Protein AF-A0A9W8N8K4-F1 (afdb_monomer)

Mean predicted aligned error: 11.9 Å

Secondary structure (DSSP, 8-state):
-GGG-S---TTTTHHHHHHHHHHHHHHHHTTGGGGTS--HHHHHHHHTHHHHHHHHHHHHHHHH---SS--GGG---STTHHHHHHHHHHS------SHHHHHHHHH-

Sequence (108 aa):
MIEALPFKTPLQPYATWVMLILISILTLTNGFQVFVDFTASSFLAAYITIPIFLVLYLVHKAWFRTPWAIKIEDIDVITGKKEMDELAESEEEPVPKNWAQKAWFWLA

Organism: NCBI:txid114810

InterPro domains:
  IPR004841 Amino acid permease/SLC12A domain [PF00324] 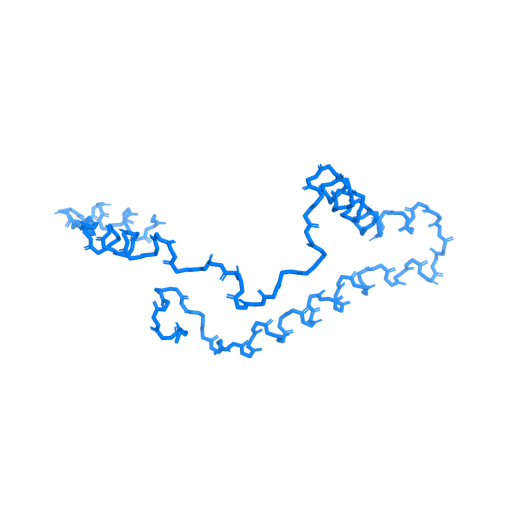(2-68)
  IPR050524 Amino-acid permease-like [PTHR43341] (3-107)

Foldseek 3Di:
DQVPDPDDDPPPPVVVVVVVVVVVVCLVCVLVVCVVPPDPVSVCVSCVVVVVVVVVVVVCCVVVVDDPDDPPVRDDPDVPPVVVVVVVVPDDDPDDPDPVVVVVVVVD

Radius of gyration: 22.66 Å; Cα contacts (8 Å, |Δi|>4): 16; chains: 1; bounding box: 45×30×59 Å

pLDDT: mean 78.89, std 7.6, range [52.47, 93.12]

Solvent-accessible surface area (backbone atoms only — not comparable to full-atom values): 6828 Å² total; per-residue (Å²): 113,78,85,76,44,94,81,74,66,86,61,70,69,59,51,55,55,54,50,53,52,50,51,53,50,48,66,68,52,70,39,53,67,34,79,76,61,81,41,74,68,52,47,44,72,59,48,49,64,59,60,52,52,50,49,55,50,50,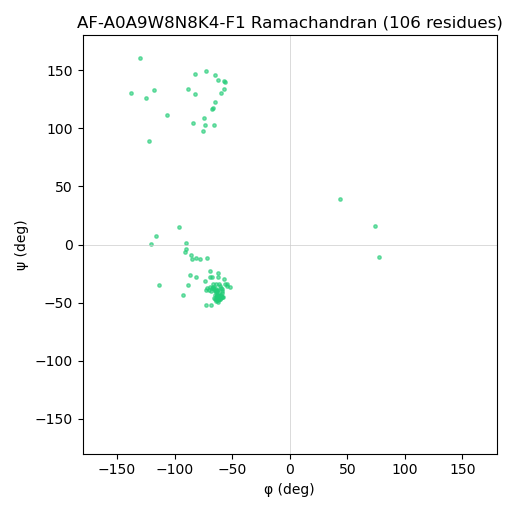51,51,43,67,73,67,64,60,73,94,71,76,56,76,88,76,58,83,80,57,83,67,44,66,62,52,53,53,51,58,72,65,56,74,75,84,76,63,88,47,73,70,47,47,54,48,66,71,76,105

Structure (mmCIF, N/CA/C/O backbone):
data_AF-A0A9W8N8K4-F1
#
_entry.id   AF-A0A9W8N8K4-F1
#
loop_
_atom_site.group_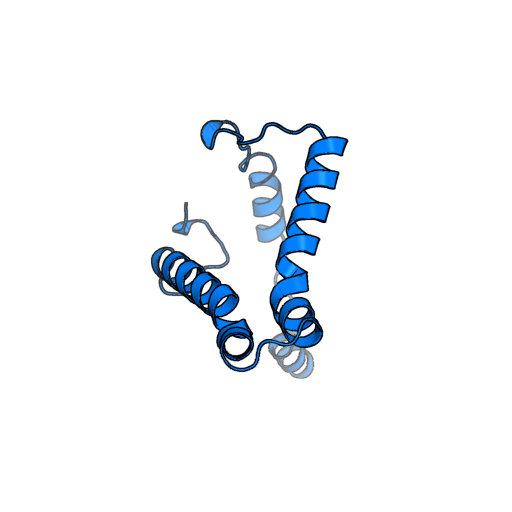PDB
_atom_site.id
_atom_site.type_symbol
_atom_site.label_atom_id
_atom_site.label_alt_id
_atom_site.label_comp_id
_atom_site.label_asym_id
_atom_site.label_entity_id
_atom_site.label_seq_id
_atom_site.pdbx_PDB_ins_code
_atom_site.Cartn_x
_atom_site.Cartn_y
_atom_site.Cartn_z
_atom_site.occupancy
_atom_site.B_iso_or_equiv
_atom_site.auth_seq_id
_atom_site.auth_comp_id
_atom_site.auth_asym_id
_atom_site.auth_atom_id
_atom_site.pdbx_PDB_model_num
ATOM 1 N N . MET A 1 1 ? -11.585 6.754 15.424 1.00 59.19 1 MET A N 1
ATOM 2 C CA . MET A 1 1 ? -11.262 5.423 14.856 1.00 59.19 1 MET A CA 1
ATOM 3 C C . MET A 1 1 ? -9.880 4.939 15.285 1.00 59.19 1 MET A C 1
ATOM 5 O O . MET A 1 1 ? -9.807 3.862 15.851 1.00 59.19 1 MET A O 1
ATOM 9 N N . ILE A 1 2 ? -8.815 5.737 15.106 1.00 61.72 2 ILE A N 1
ATOM 10 C CA . ILE A 1 2 ? -7.448 5.349 15.515 1.00 61.72 2 ILE A CA 1
ATOM 11 C C . ILE A 1 2 ? -7.346 5.102 17.027 1.00 61.72 2 ILE A C 1
ATOM 13 O O . ILE A 1 2 ? -6.641 4.202 17.458 1.00 61.72 2 ILE A O 1
ATOM 17 N N . GLU A 1 3 ? -8.100 5.845 17.842 1.00 64.12 3 GLU A N 1
ATOM 18 C CA . GLU A 1 3 ? -8.088 5.671 19.299 1.00 64.12 3 GLU A CA 1
ATOM 19 C C . GLU A 1 3 ? -8.714 4.361 19.796 1.00 64.12 3 GLU A C 1
ATOM 21 O O . GLU A 1 3 ? -8.345 3.900 20.871 1.00 64.12 3 GLU A O 1
ATOM 26 N N . ALA A 1 4 ? -9.588 3.740 19.006 1.00 68.94 4 ALA A N 1
ATOM 27 C CA . ALA A 1 4 ? -10.256 2.487 19.353 1.00 68.94 4 ALA A CA 1
ATOM 28 C C . ALA A 1 4 ? -9.475 1.242 18.894 1.00 68.94 4 ALA A C 1
ATOM 30 O O . ALA A 1 4 ? -9.968 0.131 19.039 1.00 68.94 4 ALA A O 1
ATOM 31 N N . LEU A 1 5 ? -8.298 1.413 18.278 1.00 70.62 5 LEU A N 1
ATOM 32 C CA . LEU A 1 5 ? -7.462 0.294 17.848 1.00 70.62 5 LEU A CA 1
ATOM 33 C C . LEU A 1 5 ? -6.627 -0.221 19.033 1.00 70.62 5 LEU A C 1
ATOM 35 O O . LEU A 1 5 ? -5.941 0.592 19.657 1.00 70.62 5 LEU A O 1
ATOM 39 N N . PRO A 1 6 ? -6.619 -1.534 19.318 1.00 70.06 6 PRO A N 1
ATOM 40 C CA . PRO A 1 6 ? -5.803 -2.104 20.392 1.00 70.06 6 PRO A CA 1
ATOM 41 C C . PRO A 1 6 ? -4.298 -1.984 20.100 1.00 70.06 6 PRO A C 1
ATOM 43 O O . PRO A 1 6 ? -3.506 -1.719 21.000 1.00 70.06 6 PRO A O 1
ATOM 46 N N . PHE A 1 7 ? -3.899 -2.077 18.826 1.00 70.25 7 PHE A N 1
ATOM 47 C CA . PHE A 1 7 ? -2.508 -1.944 18.389 1.00 70.25 7 PHE A CA 1
ATOM 48 C C . PHE A 1 7 ? -2.275 -0.606 17.688 1.00 70.25 7 PHE A C 1
ATOM 50 O O . PHE A 1 7 ? -2.750 -0.380 16.574 1.00 70.25 7 PHE A O 1
ATOM 57 N N . LYS A 1 8 ? -1.508 0.281 18.327 1.00 66.94 8 LYS A N 1
ATOM 58 C CA . LYS A 1 8 ? -1.122 1.583 17.767 1.00 66.94 8 LYS A CA 1
ATOM 59 C C . LYS A 1 8 ? 0.389 1.714 17.780 1.00 66.94 8 LYS A C 1
ATOM 61 O O . LYS A 1 8 ? 1.017 1.598 18.828 1.00 66.94 8 LYS A O 1
ATOM 66 N N . THR A 1 9 ? 0.976 2.008 16.626 1.00 75.62 9 THR A N 1
ATOM 67 C CA . THR A 1 9 ? 2.380 2.424 16.574 1.00 75.62 9 THR A CA 1
ATOM 68 C C . THR A 1 9 ? 2.477 3.920 16.883 1.00 75.62 9 THR A C 1
ATOM 70 O O . THR A 1 9 ? 1.572 4.679 16.512 1.00 75.62 9 THR A O 1
ATOM 73 N N . PRO A 1 10 ? 3.560 4.389 17.530 1.00 74.38 10 PRO A N 1
ATOM 74 C CA . PRO A 1 10 ? 3.768 5.822 17.700 1.00 74.38 10 PRO A CA 1
ATOM 75 C C . PRO A 1 10 ? 3.788 6.502 16.320 1.00 74.38 10 PRO A C 1
ATOM 77 O O . PRO A 1 10 ? 4.329 5.945 15.366 1.00 74.38 10 PRO A O 1
ATOM 80 N N . LEU A 1 11 ? 3.189 7.695 16.217 1.00 78.19 11 LEU A N 1
ATOM 81 C CA . LEU A 1 11 ? 3.145 8.541 15.007 1.00 78.19 11 LEU A CA 1
ATOM 82 C C . LEU A 1 11 ? 2.206 8.082 13.866 1.00 78.19 11 LEU A C 1
ATOM 84 O O . LEU A 1 11 ? 2.304 8.602 12.748 1.00 78.19 11 LEU A O 1
ATOM 88 N N . GLN A 1 12 ? 1.255 7.171 14.107 1.00 79.75 12 GLN A N 1
ATOM 89 C CA . GLN A 1 12 ? 0.156 6.974 13.147 1.00 79.75 12 GLN A CA 1
ATOM 90 C C . GLN A 1 12 ? -0.724 8.232 13.038 1.00 79.75 12 GLN A C 1
ATOM 92 O O . GLN A 1 12 ? -0.935 8.913 14.042 1.00 79.75 12 GLN A O 1
ATOM 97 N N . PRO A 1 13 ? -1.282 8.544 11.853 1.00 78.94 13 PRO A N 1
ATOM 98 C CA . PRO A 1 13 ? -1.159 7.831 10.572 1.00 78.94 13 PRO A CA 1
ATOM 99 C C . PRO A 1 13 ? 0.007 8.316 9.689 1.00 78.94 13 PRO A C 1
ATOM 101 O O . PRO A 1 13 ? 0.274 7.732 8.640 1.00 78.94 13 PRO A O 1
ATOM 104 N N . TYR A 1 14 ? 0.704 9.387 10.078 1.00 83.62 14 TYR A N 1
ATOM 105 C CA . TYR A 1 14 ? 1.722 10.029 9.240 1.00 83.62 14 TYR A CA 1
ATOM 106 C C . TYR A 1 14 ? 2.936 9.133 8.981 1.00 83.62 14 TYR A C 1
ATOM 108 O O . TYR A 1 14 ? 3.431 9.089 7.856 1.00 83.62 14 TYR A O 1
ATOM 116 N N . ALA A 1 15 ? 3.370 8.364 9.985 1.00 85.50 15 ALA A N 1
ATOM 117 C CA . ALA A 1 15 ? 4.452 7.397 9.822 1.00 85.50 15 ALA A CA 1
ATOM 118 C C . ALA A 1 15 ? 4.135 6.355 8.737 1.00 85.50 15 ALA A C 1
ATOM 120 O O . ALA A 1 15 ? 5.004 6.017 7.939 1.00 85.50 15 ALA A O 1
ATOM 121 N N . THR A 1 16 ? 2.882 5.900 8.645 1.00 86.12 16 THR A N 1
ATOM 122 C CA . THR A 1 16 ? 2.448 4.934 7.627 1.00 86.12 16 THR A CA 1
ATOM 123 C C . THR A 1 16 ? 2.578 5.505 6.217 1.00 86.12 16 THR A C 1
ATOM 125 O O . THR A 1 16 ? 3.105 4.831 5.336 1.00 86.12 16 THR A O 1
ATOM 128 N N . TRP A 1 17 ? 2.167 6.758 6.003 1.00 88.06 17 TRP A N 1
ATOM 129 C CA . TRP A 1 17 ? 2.307 7.425 4.704 1.00 88.06 17 TRP A CA 1
ATOM 130 C C . TRP A 1 17 ? 3.770 7.633 4.308 1.00 88.06 17 TRP A C 1
ATOM 132 O O . TRP A 1 17 ? 4.142 7.356 3.169 1.00 88.06 17 TRP A O 1
ATOM 142 N N . VAL A 1 18 ? 4.615 8.061 5.250 1.00 90.81 18 VAL A N 1
ATOM 143 C CA . VAL A 1 18 ? 6.055 8.236 5.008 1.00 90.81 18 VAL A CA 1
ATOM 144 C C . VAL A 1 18 ? 6.716 6.901 4.660 1.00 90.81 18 VAL A C 1
ATOM 146 O O . VAL A 1 18 ? 7.452 6.823 3.677 1.00 90.81 18 VAL A O 1
ATOM 149 N N . MET A 1 19 ? 6.418 5.839 5.412 1.00 89.31 19 MET A N 1
ATOM 150 C CA . MET A 1 19 ? 6.956 4.502 5.148 1.00 89.31 19 MET A CA 1
ATOM 151 C C . MET A 1 19 ? 6.483 3.947 3.805 1.00 89.31 19 MET A C 1
ATOM 153 O O . MET A 1 19 ? 7.285 3.369 3.078 1.00 89.31 19 MET A O 1
ATOM 157 N N . LEU A 1 20 ? 5.217 4.158 3.438 1.00 90.62 20 LEU A N 1
ATOM 158 C CA . LEU A 1 20 ? 4.683 3.731 2.145 1.00 90.62 20 LEU A CA 1
ATOM 159 C C . LEU A 1 20 ? 5.416 4.409 0.980 1.00 90.62 20 LEU A C 1
ATOM 161 O O . LEU A 1 20 ? 5.801 3.736 0.022 1.00 90.62 20 LEU A O 1
ATOM 165 N N . ILE A 1 21 ? 5.661 5.719 1.076 1.00 92.94 21 ILE A N 1
ATOM 166 C CA . ILE A 1 21 ? 6.424 6.466 0.066 1.00 92.94 21 ILE A CA 1
ATOM 167 C C 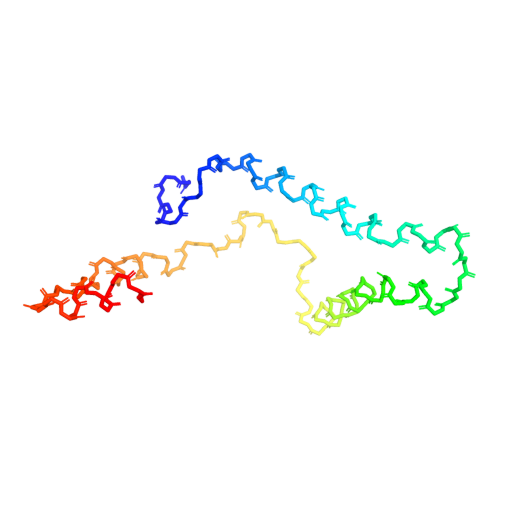. ILE A 1 21 ? 7.870 5.961 0.005 1.00 92.94 21 ILE A C 1
ATOM 169 O O . ILE A 1 21 ? 8.383 5.689 -1.079 1.00 92.94 21 ILE A O 1
ATOM 173 N N . LEU A 1 22 ? 8.518 5.791 1.158 1.00 93.12 22 LEU A N 1
ATOM 174 C CA . LEU A 1 22 ? 9.910 5.355 1.241 1.00 93.12 22 LEU A CA 1
ATOM 175 C C . LEU A 1 22 ? 10.112 3.944 0.677 1.00 93.12 22 LEU A C 1
ATOM 177 O O . LEU A 1 22 ? 11.030 3.732 -0.112 1.00 93.12 22 LEU A O 1
ATOM 181 N N . ILE A 1 23 ? 9.236 2.998 1.026 1.00 90.56 23 ILE A N 1
ATOM 182 C CA . ILE A 1 23 ? 9.270 1.633 0.487 1.00 90.56 23 ILE A CA 1
ATOM 183 C C . ILE A 1 23 ? 9.035 1.661 -1.022 1.00 90.56 23 ILE A C 1
ATOM 185 O O . ILE A 1 23 ? 9.781 1.017 -1.750 1.00 90.56 23 ILE A O 1
ATOM 189 N N . SER A 1 24 ? 8.071 2.451 -1.508 1.00 89.50 24 SER A N 1
ATOM 190 C CA . SER A 1 24 ? 7.804 2.570 -2.948 1.00 89.50 24 SER A CA 1
ATOM 191 C C . SER A 1 24 ? 9.032 3.067 -3.715 1.00 89.50 24 SER A C 1
ATOM 193 O O . SER A 1 24 ? 9.398 2.489 -4.736 1.00 89.50 24 SER A O 1
ATOM 195 N N . ILE A 1 25 ? 9.712 4.100 -3.205 1.00 89.81 25 ILE A N 1
ATOM 196 C CA . ILE A 1 25 ? 10.955 4.605 -3.801 1.00 89.81 25 ILE A CA 1
ATOM 197 C C . ILE A 1 25 ? 12.038 3.526 -3.762 1.00 89.81 25 ILE A C 1
ATOM 199 O O . ILE A 1 25 ? 12.672 3.279 -4.782 1.00 89.81 25 ILE A O 1
ATOM 203 N N . LEU A 1 26 ? 12.225 2.857 -2.622 1.00 87.88 26 LEU A N 1
ATOM 204 C CA . LEU A 1 26 ? 13.245 1.823 -2.452 1.00 87.88 26 LEU A CA 1
ATOM 205 C C . LEU A 1 26 ? 13.015 0.629 -3.382 1.00 87.88 26 LEU A C 1
ATOM 207 O O . LEU A 1 26 ? 13.969 0.113 -3.952 1.00 87.88 26 LEU A O 1
ATOM 211 N N . THR A 1 27 ? 11.765 0.212 -3.585 1.00 85.56 27 THR A N 1
ATOM 212 C CA . THR A 1 27 ? 11.411 -0.839 -4.546 1.00 85.56 27 THR A CA 1
ATOM 213 C C . THR A 1 27 ? 11.754 -0.430 -5.979 1.00 85.56 27 THR A C 1
ATOM 215 O O . THR A 1 27 ? 12.266 -1.251 -6.735 1.00 85.56 27 THR A O 1
ATOM 218 N N . LEU A 1 28 ? 11.527 0.831 -6.359 1.00 81.88 28 LEU A N 1
ATOM 219 C CA . LEU A 1 28 ? 11.857 1.324 -7.701 1.00 81.88 28 LEU A CA 1
ATOM 220 C C . LEU A 1 28 ? 13.372 1.484 -7.912 1.00 81.88 28 LEU A C 1
ATOM 222 O O . LEU A 1 28 ? 13.883 1.161 -8.987 1.00 81.88 28 LEU A O 1
ATOM 226 N N . THR A 1 29 ? 14.098 1.952 -6.893 1.00 81.50 29 THR A N 1
ATOM 227 C CA . THR A 1 29 ? 15.546 2.206 -6.962 1.00 81.50 29 THR A CA 1
ATOM 228 C C . THR A 1 29 ? 16.407 0.974 -6.687 1.00 81.50 29 THR A C 1
ATOM 230 O O . THR A 1 29 ? 17.595 1.004 -7.002 1.00 81.50 29 THR A O 1
ATOM 233 N N . ASN A 1 30 ? 15.832 -0.124 -6.175 1.00 76.69 30 ASN A N 1
ATOM 234 C CA . ASN A 1 30 ? 16.547 -1.371 -5.864 1.00 76.69 30 ASN A CA 1
ATOM 235 C C . ASN A 1 30 ? 17.377 -1.901 -7.051 1.00 76.69 30 ASN A C 1
ATOM 237 O O . ASN A 1 30 ? 18.487 -2.390 -6.869 1.00 76.69 30 ASN A O 1
ATOM 241 N N . GLY A 1 31 ? 16.867 -1.743 -8.275 1.00 75.19 31 GLY A N 1
ATOM 242 C CA . GLY A 1 31 ? 17.514 -2.186 -9.509 1.00 75.19 31 GLY A CA 1
ATOM 243 C C . GLY A 1 31 ? 18.314 -1.116 -10.255 1.00 75.19 31 GLY A C 1
ATOM 244 O O . GLY A 1 31 ? 18.638 -1.335 -11.418 1.00 75.19 31 GLY A O 1
ATOM 245 N N . PHE A 1 32 ? 18.647 0.034 -9.648 1.00 74.00 32 PHE A N 1
ATOM 246 C CA . PHE A 1 32 ? 19.282 1.150 -10.373 1.00 74.00 32 PHE A CA 1
ATOM 247 C C . PHE A 1 32 ? 20.587 0.756 -11.093 1.00 74.00 32 PHE A C 1
ATOM 249 O O . PHE A 1 32 ? 20.859 1.230 -12.194 1.00 74.00 32 PHE A O 1
ATOM 256 N N . GLN A 1 33 ? 21.362 -0.170 -10.521 1.00 72.25 33 GLN A N 1
ATOM 257 C CA . GLN A 1 33 ? 22.613 -0.661 -11.111 1.00 72.25 33 GLN A CA 1
ATOM 258 C C . GLN A 1 33 ? 22.414 -1.361 -12.469 1.00 72.25 33 GLN A C 1
ATOM 260 O O . GLN A 1 33 ? 23.316 -1.347 -13.305 1.00 72.25 33 GLN A O 1
ATOM 265 N N . VAL A 1 34 ? 21.222 -1.903 -12.736 1.00 76.12 34 VAL A N 1
ATOM 266 C CA . VAL A 1 34 ? 20.873 -2.514 -14.029 1.00 76.12 34 VAL A CA 1
ATOM 267 C C . VAL A 1 34 ? 20.921 -1.499 -15.174 1.00 76.12 34 VAL A C 1
ATOM 269 O O . VAL A 1 34 ? 21.193 -1.871 -16.313 1.00 76.12 34 VAL A O 1
ATOM 272 N N . PHE A 1 35 ? 20.686 -0.214 -14.893 1.00 71.62 35 PHE A N 1
ATOM 273 C CA . PHE A 1 35 ? 20.768 0.841 -15.907 1.00 71.62 35 PHE A CA 1
ATOM 274 C C . PHE A 1 35 ? 22.210 1.255 -16.235 1.00 71.62 35 PHE A C 1
ATOM 276 O O . PHE A 1 35 ? 22.419 1.949 -17.226 1.00 71.62 35 PHE A O 1
ATOM 283 N N . VAL A 1 36 ? 23.196 0.839 -15.429 1.00 75.69 36 VAL A N 1
ATOM 284 C CA . VAL A 1 36 ? 24.624 1.125 -15.652 1.00 75.69 36 VAL A CA 1
ATOM 285 C C . VAL A 1 36 ? 25.291 0.005 -16.453 1.00 75.69 36 VAL A C 1
ATOM 287 O O . VAL A 1 36 ? 26.031 0.294 -17.389 1.00 75.69 36 VAL A O 1
ATOM 290 N N . ASP A 1 37 ? 25.003 -1.257 -16.125 1.00 73.44 37 ASP A N 1
ATOM 291 C CA . ASP A 1 37 ? 25.480 -2.430 -16.868 1.00 73.44 37 ASP A CA 1
ATOM 292 C C . ASP A 1 37 ? 24.283 -3.268 -17.342 1.00 73.44 37 ASP A C 1
ATOM 294 O O . ASP A 1 37 ? 23.758 -4.136 -16.633 1.00 73.44 37 ASP A O 1
ATOM 298 N N . PHE A 1 38 ? 23.786 -2.933 -18.536 1.00 77.12 38 PHE A N 1
ATOM 299 C CA . PHE A 1 38 ? 22.555 -3.509 -19.062 1.00 77.12 38 PHE A CA 1
ATOM 300 C C . PHE A 1 38 ? 22.782 -4.944 -19.544 1.00 77.12 38 PHE A C 1
ATOM 302 O O . PHE A 1 38 ? 23.180 -5.198 -20.680 1.00 77.12 38 PHE A O 1
ATOM 309 N N . THR A 1 39 ? 22.445 -5.899 -18.682 1.00 79.12 39 THR A N 1
ATOM 310 C CA . THR A 1 39 ? 22.327 -7.315 -19.036 1.00 79.12 39 THR A CA 1
ATOM 311 C C . THR A 1 39 ? 20.891 -7.778 -18.807 1.00 79.12 39 THR A C 1
ATOM 313 O O . THR A 1 39 ? 20.315 -7.541 -17.743 1.00 79.12 39 THR A O 1
ATOM 316 N N . ALA A 1 40 ? 20.310 -8.492 -19.779 1.00 78.81 40 ALA A N 1
ATOM 317 C CA . ALA A 1 40 ? 18.930 -8.990 -19.703 1.00 78.81 40 ALA A CA 1
ATOM 318 C C . ALA A 1 40 ? 18.664 -9.837 -18.441 1.00 78.81 40 ALA A C 1
ATOM 320 O O . ALA A 1 40 ? 17.595 -9.740 -17.841 1.00 78.81 40 ALA A O 1
ATOM 321 N N . SER A 1 41 ? 19.660 -10.614 -18.000 1.00 80.94 41 SER A N 1
ATOM 322 C CA . SER A 1 41 ? 19.599 -11.397 -16.759 1.00 80.94 41 SER A CA 1
ATOM 323 C C . SER A 1 41 ? 19.469 -10.516 -15.513 1.00 80.94 41 SER A C 1
ATOM 325 O O . SER A 1 41 ? 18.670 -10.822 -14.632 1.00 80.94 41 SER A O 1
ATOM 327 N N . SER A 1 42 ? 20.225 -9.418 -15.437 1.00 79.19 42 SER A N 1
ATOM 328 C CA . SER A 1 42 ? 20.222 -8.502 -14.289 1.00 79.19 42 SER A CA 1
ATOM 329 C C . SER A 1 42 ? 18.928 -7.690 -14.224 1.00 79.19 42 SER A C 1
ATOM 331 O O . SER A 1 42 ? 18.377 -7.499 -13.143 1.00 79.19 42 SER A O 1
ATOM 333 N N . PHE A 1 43 ? 18.394 -7.277 -15.380 1.00 80.94 43 PHE A N 1
ATOM 334 C CA . PHE A 1 43 ? 17.100 -6.593 -15.460 1.00 80.94 43 PHE A CA 1
ATOM 335 C C . PHE A 1 43 ? 15.945 -7.486 -15.035 1.00 80.94 43 PHE A C 1
ATOM 337 O O . PHE A 1 43 ? 15.113 -7.074 -14.225 1.00 80.94 43 PHE A O 1
ATOM 344 N N . LEU A 1 44 ? 15.919 -8.722 -15.537 1.00 81.69 44 LEU A N 1
ATOM 345 C CA . LEU A 1 44 ? 14.900 -9.673 -15.134 1.00 81.69 44 LEU A CA 1
ATOM 346 C C . LEU A 1 44 ? 15.010 -9.962 -13.632 1.00 81.69 44 LEU A C 1
ATOM 348 O O . LEU A 1 44 ? 14.021 -9.809 -12.930 1.00 81.69 44 LEU A O 1
ATOM 352 N N . ALA A 1 45 ? 16.196 -10.281 -13.110 1.00 80.25 45 ALA A N 1
ATOM 353 C CA . ALA A 1 45 ? 16.374 -10.581 -11.688 1.00 80.25 45 ALA A CA 1
ATOM 354 C C . ALA A 1 45 ? 15.947 -9.428 -10.759 1.00 80.25 45 ALA A C 1
ATOM 356 O O . ALA A 1 45 ? 15.309 -9.679 -9.739 1.00 80.25 45 ALA A O 1
ATOM 357 N N . ALA A 1 46 ? 16.248 -8.176 -11.117 1.00 81.38 46 ALA A N 1
ATOM 358 C CA . ALA A 1 46 ? 15.909 -7.015 -10.294 1.00 81.38 46 ALA A CA 1
ATOM 359 C C . ALA A 1 46 ? 14.410 -6.664 -10.306 1.00 81.38 46 ALA A C 1
ATOM 361 O O . ALA A 1 46 ? 13.895 -6.156 -9.312 1.00 81.38 46 ALA A O 1
ATOM 362 N N . TYR A 1 47 ? 13.699 -6.928 -11.411 1.00 83.25 47 TYR A N 1
ATOM 363 C CA . TYR A 1 47 ? 12.328 -6.441 -11.604 1.00 83.25 47 TYR A CA 1
ATOM 364 C C . TYR A 1 47 ? 11.268 -7.531 -11.801 1.00 83.25 47 TYR A C 1
ATOM 366 O O . TYR A 1 47 ? 10.094 -7.190 -11.915 1.00 83.25 47 TYR A O 1
ATOM 374 N N . ILE A 1 48 ? 11.616 -8.825 -11.782 1.00 85.25 48 ILE A N 1
ATOM 375 C CA . ILE A 1 48 ? 10.679 -9.947 -12.013 1.00 85.25 48 ILE A CA 1
ATOM 376 C C . ILE A 1 48 ? 9.482 -9.971 -11.051 1.00 85.25 48 ILE A C 1
ATOM 378 O O . ILE A 1 48 ? 8.387 -10.395 -11.426 1.00 85.25 48 ILE A O 1
ATOM 382 N N . THR A 1 49 ? 9.654 -9.473 -9.828 1.00 84.88 49 THR A N 1
ATOM 383 C CA . THR A 1 49 ? 8.598 -9.454 -8.808 1.00 84.88 49 THR A CA 1
ATOM 384 C C . THR A 1 49 ? 7.412 -8.575 -9.217 1.00 84.88 49 THR A C 1
ATOM 386 O O . THR A 1 49 ? 6.270 -8.924 -8.924 1.00 84.88 49 THR A O 1
ATOM 389 N N . ILE A 1 50 ? 7.648 -7.470 -9.937 1.00 86.19 50 ILE A N 1
ATOM 390 C CA . ILE A 1 50 ? 6.584 -6.533 -10.337 1.00 86.19 50 ILE A CA 1
ATOM 391 C C . ILE A 1 50 ? 5.639 -7.175 -11.377 1.00 86.19 50 ILE A C 1
ATOM 393 O O . ILE A 1 50 ? 4.431 -7.206 -11.127 1.00 86.19 50 ILE A O 1
ATOM 397 N N . PRO A 1 51 ? 6.123 -7.752 -12.501 1.00 87.25 51 PRO A N 1
ATOM 398 C CA . PRO A 1 51 ? 5.281 -8.494 -13.434 1.00 87.25 51 PRO A CA 1
ATOM 399 C C . PRO A 1 51 ? 4.564 -9.681 -12.796 1.00 87.25 51 PRO A C 1
ATOM 401 O O . PRO A 1 51 ? 3.385 -9.877 -13.072 1.00 87.25 51 PRO A O 1
ATOM 404 N N . ILE A 1 52 ? 5.232 -10.458 -11.932 1.00 90.06 52 ILE A N 1
ATOM 405 C CA . ILE A 1 52 ? 4.594 -11.600 -11.256 1.00 90.06 52 ILE A CA 1
ATOM 406 C C . ILE A 1 52 ? 3.419 -11.125 -10.400 1.00 90.06 52 ILE A C 1
ATOM 408 O O . ILE A 1 52 ? 2.326 -11.686 -10.494 1.00 90.06 52 ILE A O 1
ATOM 412 N N . PHE A 1 53 ? 3.618 -10.072 -9.604 1.00 87.94 53 PHE A N 1
ATOM 413 C CA . PHE A 1 53 ? 2.553 -9.487 -8.794 1.00 87.94 53 PHE A CA 1
ATOM 414 C C . PHE A 1 53 ? 1.380 -9.010 -9.661 1.00 87.94 53 PHE A C 1
ATOM 416 O O . PHE A 1 53 ? 0.227 -9.320 -9.360 1.00 87.94 53 PHE A O 1
ATOM 423 N N . LEU A 1 54 ? 1.662 -8.324 -10.774 1.00 88.12 54 LEU A N 1
ATOM 424 C CA . LEU A 1 54 ? 0.632 -7.873 -11.712 1.00 88.12 54 LEU A CA 1
ATOM 425 C C . LEU A 1 54 ? -0.133 -9.040 -12.342 1.00 88.12 54 LEU A C 1
ATOM 427 O O . LEU A 1 54 ? -1.356 -8.984 -12.417 1.00 88.12 54 LEU A O 1
ATOM 431 N N . VAL A 1 55 ? 0.548 -10.108 -12.762 1.00 91.88 55 VAL A N 1
ATOM 432 C CA . VAL A 1 55 ? -0.106 -11.292 -13.338 1.00 91.88 55 VAL A CA 1
ATOM 433 C C . VAL A 1 55 ? -1.011 -11.958 -12.309 1.00 91.88 55 VAL A C 1
ATOM 435 O O . VAL A 1 55 ? -2.173 -12.214 -12.611 1.00 91.88 55 VAL A O 1
ATOM 438 N N . LEU A 1 56 ? -0.528 -12.189 -11.086 1.00 89.69 56 LEU A N 1
ATOM 439 C CA . LEU A 1 56 ? -1.344 -12.774 -10.019 1.00 89.69 56 LEU A CA 1
ATOM 440 C C . LEU A 1 56 ? -2.567 -11.904 -9.704 1.00 89.69 56 LEU A C 1
ATOM 442 O O . LEU A 1 56 ? -3.679 -12.424 -9.591 1.00 89.69 56 LEU A O 1
ATOM 446 N N . TYR A 1 57 ? -2.382 -10.583 -9.633 1.00 85.56 57 TYR A N 1
ATOM 447 C CA . TYR A 1 57 ? -3.470 -9.636 -9.414 1.00 85.56 57 TYR A CA 1
ATOM 448 C C . TYR A 1 57 ? -4.502 -9.678 -10.548 1.00 85.56 57 TYR A C 1
ATOM 450 O O . TYR A 1 57 ? -5.699 -9.788 -10.288 1.00 85.56 57 TYR A O 1
ATOM 458 N N . LEU A 1 58 ? -4.057 -9.644 -11.807 1.00 88.50 58 LEU A N 1
ATOM 459 C CA . LEU A 1 58 ? -4.938 -9.676 -12.975 1.00 88.50 58 LEU A CA 1
ATOM 460 C C . LEU A 1 58 ? -5.657 -11.019 -13.129 1.00 88.50 58 LEU A C 1
ATOM 462 O O . LEU A 1 58 ? -6.834 -11.025 -13.476 1.00 88.50 58 LEU A O 1
ATOM 466 N N . VAL A 1 59 ? -5.000 -12.144 -12.832 1.00 90.44 59 VAL A N 1
ATOM 467 C CA . VAL A 1 59 ? -5.625 -13.477 -12.840 1.00 90.44 59 VAL A CA 1
ATOM 468 C C . VAL A 1 59 ? -6.714 -13.560 -11.777 1.00 90.44 59 VAL A C 1
ATOM 470 O O . VAL A 1 59 ? -7.841 -13.942 -12.089 1.00 90.44 59 VAL A O 1
ATOM 473 N N . HIS A 1 60 ? -6.420 -13.139 -10.543 1.00 86.75 60 HIS A N 1
ATOM 474 C CA . HIS A 1 60 ? -7.425 -13.068 -9.485 1.00 86.75 60 HIS A CA 1
ATOM 475 C C . HIS A 1 60 ? -8.585 -12.152 -9.902 1.00 86.75 60 HIS A C 1
ATOM 477 O O . HIS A 1 60 ? -9.755 -12.516 -9.792 1.00 86.75 60 HIS A O 1
ATOM 483 N N . LYS A 1 61 ? -8.279 -10.985 -10.473 1.00 81.69 61 LYS A N 1
ATOM 484 C CA . LYS A 1 61 ? -9.295 -10.038 -10.933 1.00 81.69 61 LYS A CA 1
ATOM 485 C C . 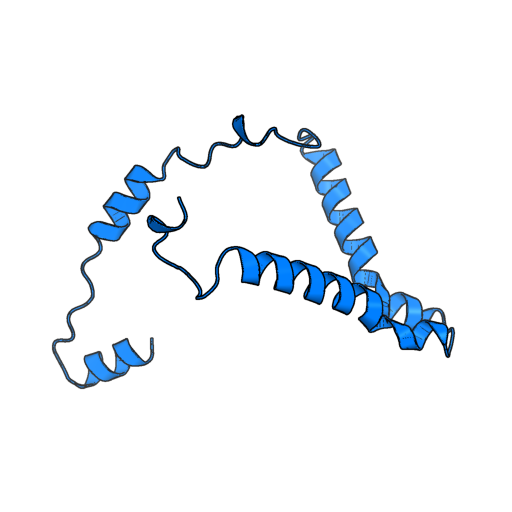LYS A 1 61 ? -10.182 -10.614 -12.037 1.00 81.69 61 LYS A C 1
ATOM 487 O O . LYS A 1 61 ? -11.400 -10.455 -11.984 1.00 81.69 61 LYS A O 1
ATOM 492 N N . ALA A 1 62 ? -9.585 -11.284 -13.019 1.00 85.25 62 ALA A N 1
ATOM 493 C CA . ALA A 1 62 ? -10.292 -11.898 -14.137 1.00 85.25 62 ALA A CA 1
ATOM 494 C C . ALA A 1 62 ? -11.174 -13.071 -13.685 1.00 85.25 62 ALA A C 1
ATOM 496 O O . ALA A 1 62 ? -12.281 -13.229 -14.199 1.00 85.25 62 ALA A O 1
ATOM 497 N N . TRP A 1 63 ? -10.708 -13.854 -12.707 1.00 85.50 63 TRP A N 1
ATOM 498 C CA . TRP A 1 63 ? -11.437 -14.996 -12.157 1.00 85.50 63 TRP A CA 1
ATOM 499 C C . TRP A 1 63 ? -12.616 -14.569 -11.278 1.00 85.50 63 TRP A C 1
ATOM 501 O O . TRP A 1 63 ? -13.744 -15.000 -11.496 1.00 85.50 63 TRP A O 1
ATOM 511 N N . PHE A 1 64 ? -12.373 -13.697 -10.296 1.00 81.25 64 PHE A N 1
ATOM 512 C CA . PHE A 1 64 ? -13.383 -13.297 -9.312 1.00 81.25 64 PHE A CA 1
ATOM 513 C C . PHE A 1 64 ? -14.274 -12.140 -9.78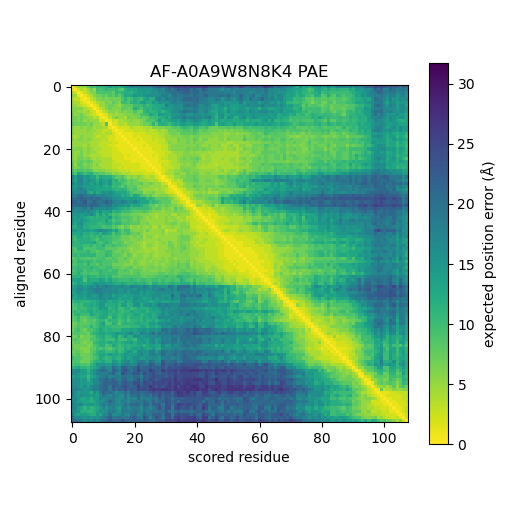7 1.00 81.25 64 PHE A C 1
ATOM 515 O O . PHE A 1 64 ? -15.260 -11.826 -9.125 1.00 81.25 64 PHE A O 1
ATOM 522 N N . ARG A 1 65 ? -13.942 -11.502 -10.922 1.00 73.75 65 ARG A N 1
ATOM 523 C CA . ARG A 1 65 ? -14.688 -10.390 -11.549 1.00 73.75 65 ARG A CA 1
ATOM 524 C C . ARG A 1 65 ? -15.168 -9.325 -10.559 1.00 73.75 65 ARG A C 1
ATOM 526 O O . ARG A 1 65 ? -16.266 -8.786 -10.681 1.00 73.75 65 ARG A O 1
ATOM 533 N N . THR A 1 66 ? -14.337 -9.009 -9.572 1.00 71.81 66 THR A N 1
ATOM 534 C CA . THR A 1 66 ? -14.672 -8.014 -8.552 1.00 71.81 66 THR A CA 1
ATOM 535 C C . THR A 1 66 ? -14.616 -6.596 -9.138 1.00 71.81 66 THR A C 1
ATOM 537 O O . THR A 1 66 ? -13.813 -6.341 -10.043 1.00 71.81 66 THR A O 1
ATOM 540 N N . PRO A 1 67 ? -15.421 -5.638 -8.645 1.00 72.06 67 PRO A N 1
ATOM 541 C CA . PRO A 1 67 ? -15.358 -4.236 -9.076 1.00 72.06 67 PRO A CA 1
ATOM 542 C C . PRO A 1 67 ? -13.946 -3.651 -8.897 1.00 72.06 67 PRO A C 1
ATOM 544 O O . PRO A 1 67 ? -13.253 -3.971 -7.934 1.00 72.06 67 PRO A O 1
ATOM 547 N N . TRP A 1 68 ? -13.468 -2.844 -9.856 1.00 66.81 68 TRP A N 1
ATOM 548 C CA . TRP A 1 68 ? -12.092 -2.298 -9.884 1.00 66.81 68 TRP A CA 1
ATOM 549 C C . TRP A 1 68 ? -11.745 -1.449 -8.661 1.00 66.81 68 TRP A C 1
ATOM 551 O O . TRP A 1 68 ? -10.638 -1.555 -8.143 1.00 66.81 68 TRP A O 1
ATOM 561 N N . ALA A 1 69 ? -12.710 -0.679 -8.178 1.00 69.12 69 ALA A N 1
ATOM 562 C CA . ALA A 1 69 ? -12.644 0.028 -6.916 1.00 69.12 69 ALA A CA 1
ATOM 563 C C . ALA A 1 69 ? -14.002 -0.121 -6.231 1.00 69.12 69 ALA A C 1
ATOM 565 O O . ALA A 1 69 ? -15.041 0.090 -6.858 1.00 69.12 69 ALA A O 1
ATOM 566 N N . ILE A 1 70 ? -13.982 -0.512 -4.963 1.00 74.56 70 ILE A N 1
ATOM 567 C CA . ILE A 1 70 ? -15.150 -0.452 -4.087 1.00 74.56 70 ILE A CA 1
ATOM 568 C C . ILE A 1 70 ? -15.117 0.942 -3.462 1.00 74.56 70 ILE A C 1
ATOM 570 O O . ILE A 1 70 ? -14.045 1.410 -3.065 1.00 74.56 70 ILE A O 1
ATOM 574 N N . LYS A 1 71 ? -16.253 1.643 -3.427 1.00 77.31 71 LYS A N 1
ATOM 575 C CA . LYS A 1 71 ? -16.315 2.927 -2.721 1.00 77.31 71 LYS A CA 1
ATOM 576 C C . LYS A 1 71 ? -16.034 2.673 -1.250 1.00 77.31 71 LYS A C 1
ATOM 578 O O . LYS A 1 71 ? -16.513 1.691 -0.702 1.00 77.31 71 LYS A O 1
ATOM 583 N N . ILE A 1 72 ? -15.299 3.577 -0.611 1.00 73.88 72 ILE A N 1
ATOM 584 C CA . ILE A 1 72 ? -14.921 3.446 0.804 1.00 73.88 72 ILE A CA 1
ATOM 585 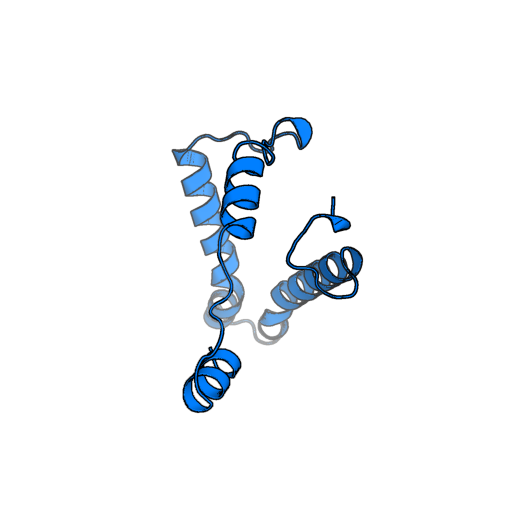C C . ILE A 1 72 ? -16.157 3.241 1.697 1.00 73.88 72 ILE A C 1
ATOM 587 O O . ILE A 1 72 ? -16.092 2.487 2.657 1.00 73.88 72 ILE A O 1
ATOM 591 N N . GLU A 1 73 ? -17.283 3.863 1.342 1.00 76.94 73 GLU A N 1
ATOM 592 C CA . GLU A 1 73 ? -18.566 3.761 2.053 1.00 76.94 73 GLU A CA 1
ATOM 593 C C . GLU A 1 73 ? -19.216 2.370 1.967 1.00 76.94 73 GLU A C 1
ATOM 595 O O . GLU A 1 73 ? -19.931 1.979 2.882 1.00 76.94 73 GLU A O 1
ATOM 600 N N . ASP A 1 74 ? -18.940 1.618 0.899 1.00 78.19 74 ASP A N 1
ATOM 601 C CA . ASP A 1 74 ? -19.487 0.275 0.670 1.00 78.19 74 ASP A CA 1
ATOM 602 C C . ASP A 1 74 ? -18.580 -0.825 1.262 1.00 78.19 74 ASP A C 1
ATOM 604 O O . ASP A 1 74 ? -18.904 -2.012 1.189 1.00 78.19 74 ASP A O 1
ATOM 608 N N . ILE A 1 75 ? -17.415 -0.456 1.814 1.00 77.94 75 ILE A N 1
ATOM 609 C CA . ILE A 1 75 ? -16.495 -1.397 2.455 1.00 77.94 75 ILE A CA 1
ATOM 610 C C . ILE A 1 75 ? -16.953 -1.601 3.894 1.00 77.94 75 ILE A C 1
ATOM 612 O O . ILE A 1 75 ? -16.731 -0.762 4.767 1.00 77.94 75 ILE A O 1
ATOM 616 N N . ASP A 1 76 ? -17.567 -2.750 4.142 1.00 81.31 76 ASP A N 1
ATOM 617 C CA . ASP A 1 76 ? -17.950 -3.147 5.485 1.00 81.31 76 ASP A CA 1
ATOM 618 C C . ASP A 1 76 ? -16.727 -3.599 6.298 1.00 81.31 76 ASP A C 1
ATOM 620 O O . ASP A 1 76 ? -16.133 -4.648 6.056 1.00 81.31 76 ASP A O 1
ATOM 624 N N . VAL A 1 77 ? -16.346 -2.763 7.262 1.00 75.75 77 VAL A N 1
ATOM 625 C CA . VAL A 1 77 ? -15.274 -3.005 8.244 1.00 75.75 77 VAL A CA 1
ATOM 626 C C . VAL A 1 77 ? -15.814 -3.071 9.678 1.00 75.75 77 VAL A C 1
ATOM 628 O O . VAL A 1 77 ? -15.038 -3.077 10.634 1.00 75.75 77 VAL A O 1
ATOM 631 N N . ILE A 1 78 ? -17.141 -3.064 9.847 1.00 77.19 78 ILE A N 1
ATOM 632 C CA . ILE A 1 78 ? -17.796 -2.945 11.158 1.00 77.19 78 ILE A CA 1
ATOM 633 C C . ILE A 1 78 ? -18.540 -4.231 11.516 1.00 77.19 78 ILE A C 1
ATOM 635 O O . ILE A 1 78 ? -18.562 -4.608 12.691 1.00 77.19 78 ILE A O 1
ATOM 639 N N . THR A 1 79 ? -19.124 -4.929 10.541 1.00 81.19 79 THR A N 1
ATOM 640 C CA . THR A 1 79 ? -19.818 -6.196 10.799 1.00 81.19 79 THR A CA 1
ATOM 641 C C . THR A 1 79 ? -18.870 -7.225 11.413 1.00 81.19 79 THR A C 1
ATOM 643 O O . THR A 1 79 ? -17.754 -7.427 10.942 1.00 81.19 79 THR A O 1
ATOM 646 N N . GLY A 1 80 ? -19.302 -7.852 12.511 1.00 75.94 80 GLY A N 1
ATOM 647 C CA . GLY A 1 80 ? -18.514 -8.831 13.273 1.00 75.94 80 GLY A CA 1
ATOM 648 C C . GLY A 1 80 ? -17.443 -8.225 14.188 1.00 75.94 80 GLY A C 1
ATOM 649 O O . GLY A 1 80 ? -16.921 -8.925 15.052 1.00 75.94 80 GLY A O 1
ATOM 650 N N . LYS A 1 81 ? -17.153 -6.918 14.078 1.00 79.12 81 LYS A N 1
ATOM 651 C CA . LYS A 1 81 ? -16.160 -6.255 14.933 1.00 79.12 81 LYS A CA 1
ATOM 652 C C . LYS A 1 81 ? -16.549 -6.336 16.409 1.00 79.12 81 LYS A C 1
ATOM 654 O O . LYS A 1 81 ? -15.724 -6.681 17.240 1.00 79.12 81 LYS A O 1
ATOM 659 N N . LYS A 1 82 ? -17.812 -6.040 16.725 1.00 78.75 82 LYS A N 1
ATOM 660 C CA . LYS A 1 82 ? -18.293 -6.008 18.111 1.00 78.75 82 LYS A CA 1
ATOM 661 C C . LYS A 1 82 ? -18.173 -7.373 18.801 1.00 78.75 82 LYS A C 1
ATOM 663 O O . LYS A 1 82 ? -17.737 -7.427 19.940 1.00 78.75 82 LYS A O 1
ATOM 668 N N . GLU A 1 83 ? -18.517 -8.453 18.102 1.00 80.88 83 GLU A N 1
ATOM 669 C CA . GLU A 1 83 ? -18.401 -9.817 18.638 1.00 80.88 83 GLU A CA 1
ATOM 670 C C . GLU A 1 83 ? -16.935 -10.193 18.902 1.00 80.88 83 GLU A C 1
ATOM 672 O O . GLU A 1 83 ? -16.630 -10.802 19.922 1.00 80.88 83 GLU A O 1
ATOM 677 N N . MET A 1 84 ? -16.017 -9.797 18.011 1.00 76.81 84 MET A N 1
ATOM 678 C CA . MET A 1 84 ? -14.576 -10.003 18.200 1.00 76.81 84 MET A CA 1
ATOM 679 C C . MET A 1 84 ? -13.997 -9.165 19.344 1.00 76.81 84 MET A C 1
ATOM 681 O O . MET A 1 84 ? -13.174 -9.680 20.096 1.00 76.81 84 MET A O 1
ATOM 685 N N . ASP A 1 85 ? -14.422 -7.907 19.490 1.00 79.56 85 ASP A N 1
ATOM 686 C CA . ASP A 1 85 ? -13.994 -7.042 20.596 1.00 79.56 85 ASP A CA 1
ATOM 687 C C . ASP A 1 85 ? -14.463 -7.626 21.948 1.00 79.56 85 ASP A C 1
ATOM 689 O O . ASP A 1 85 ? -13.668 -7.726 22.878 1.00 79.56 85 ASP A O 1
ATOM 693 N N . GLU A 1 86 ? -15.714 -8.100 22.043 1.00 80.12 86 GLU A N 1
ATOM 694 C CA . GLU A 1 86 ? -16.256 -8.755 23.248 1.00 80.12 86 GLU A CA 1
ATOM 695 C C . GLU A 1 86 ? -15.528 -10.071 23.580 1.00 80.12 86 GLU A C 1
ATOM 697 O O . GLU A 1 86 ? -15.242 -10.347 24.746 1.00 80.12 86 GLU A O 1
ATOM 702 N N . LEU A 1 87 ? -15.185 -10.872 22.565 1.00 78.81 87 LEU A N 1
ATOM 703 C CA . LEU A 1 87 ? -14.363 -12.074 22.736 1.00 78.81 87 LEU A CA 1
ATOM 704 C C . LEU A 1 87 ? -12.967 -11.732 23.266 1.00 78.81 87 LEU A C 1
ATOM 706 O O . LEU A 1 87 ? -12.522 -12.366 24.219 1.00 78.81 87 LEU A O 1
ATOM 710 N N . ALA A 1 88 ? -12.312 -10.713 22.704 1.00 76.12 88 ALA A N 1
ATOM 711 C CA . ALA A 1 88 ? -10.989 -10.276 23.139 1.00 76.12 88 ALA A CA 1
ATOM 712 C C . ALA A 1 88 ? -10.995 -9.728 24.575 1.00 76.12 88 ALA A C 1
ATOM 714 O O . ALA A 1 88 ? -10.062 -9.982 25.329 1.00 76.12 88 ALA A O 1
ATOM 715 N N . GLU A 1 89 ? -12.051 -9.016 24.979 1.00 76.62 89 GLU A N 1
ATOM 716 C CA . GLU A 1 89 ? -12.233 -8.559 26.3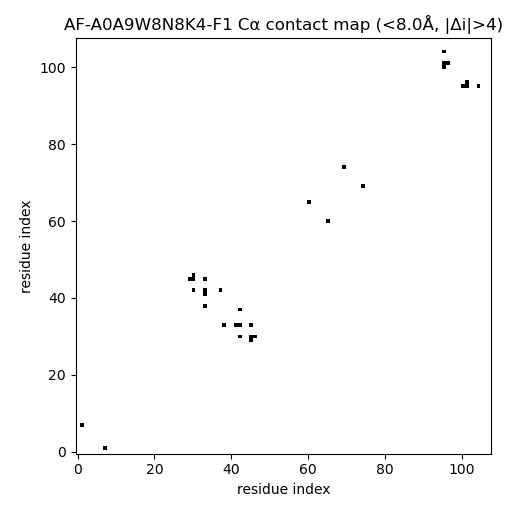64 1.00 76.62 89 GLU A CA 1
ATOM 717 C C . GLU A 1 89 ? -12.520 -9.714 27.337 1.00 76.62 89 GLU A C 1
ATOM 719 O O . GLU A 1 89 ? -12.190 -9.618 28.520 1.00 76.62 89 GLU A O 1
ATOM 724 N N . SER A 1 90 ? -13.127 -10.805 26.855 1.00 75.06 90 SER A N 1
ATOM 725 C CA . SER A 1 90 ? -13.399 -12.005 27.656 1.00 75.06 90 SER A CA 1
ATOM 726 C C . SER A 1 90 ? -12.199 -12.947 27.804 1.00 75.06 90 SER A C 1
ATOM 728 O O . SER A 1 90 ? -12.244 -13.858 28.635 1.00 75.06 90 SER A O 1
ATOM 730 N N . GLU A 1 91 ? -11.128 -12.748 27.028 1.00 71.62 91 GLU A N 1
ATOM 731 C CA . GLU A 1 91 ? -9.889 -13.505 27.198 1.00 71.62 91 GLU A CA 1
ATOM 732 C C . GLU A 1 91 ? -9.153 -13.023 28.457 1.00 71.62 91 GLU A C 1
ATOM 734 O O . GLU A 1 91 ? -8.515 -11.972 28.485 1.00 71.62 91 GLU A O 1
ATOM 739 N N . GLU A 1 92 ? -9.253 -13.800 29.537 1.00 66.69 92 GLU A N 1
ATOM 740 C CA . GLU A 1 92 ? -8.496 -13.550 30.763 1.00 66.69 92 GLU A CA 1
ATOM 741 C C . GLU A 1 92 ? -6.988 -13.720 30.506 1.00 66.69 92 GLU A C 1
ATOM 743 O O . GLU A 1 92 ? -6.528 -14.793 30.103 1.00 66.69 92 GLU A O 1
ATOM 748 N N . GLU A 1 93 ? -6.196 -12.678 30.783 1.00 68.00 93 GLU A N 1
ATOM 749 C CA . GLU A 1 93 ? -4.736 -12.765 30.707 1.00 68.00 93 GLU A CA 1
ATOM 750 C C . GLU A 1 93 ? -4.221 -13.892 31.625 1.00 68.00 93 GLU A C 1
ATOM 752 O O . GLU A 1 93 ? -4.621 -13.983 32.795 1.00 68.00 93 GLU A O 1
ATOM 757 N N . PRO A 1 94 ? -3.307 -14.760 31.151 1.00 68.06 94 PRO A N 1
ATOM 758 C CA . PRO A 1 94 ? -2.815 -15.868 31.953 1.00 68.06 94 PRO A CA 1
ATOM 759 C C . PRO A 1 94 ? -2.014 -15.341 33.152 1.00 68.06 94 PRO A C 1
ATOM 761 O O . PRO A 1 94 ? -0.851 -14.960 33.033 1.00 68.06 94 PRO A O 1
ATOM 764 N N . VAL A 1 95 ? -2.623 -15.345 34.342 1.00 71.81 95 VAL A N 1
ATOM 765 C CA . VAL A 1 95 ? -1.963 -14.885 35.572 1.00 71.81 95 VAL A CA 1
ATOM 766 C C . VAL A 1 95 ? -0.825 -15.853 35.928 1.00 71.81 95 VAL A C 1
ATOM 768 O O . VAL A 1 95 ? -1.087 -17.030 36.217 1.00 71.81 95 VAL A O 1
ATOM 771 N N . PRO A 1 96 ? 0.449 -15.409 35.939 1.00 67.38 96 PRO A N 1
ATOM 772 C CA . PRO A 1 96 ? 1.568 -16.282 36.261 1.00 67.38 96 PRO A CA 1
ATOM 773 C C . PRO A 1 96 ? 1.486 -16.701 37.727 1.00 67.38 96 PRO A C 1
ATOM 775 O O . PRO A 1 96 ? 1.595 -15.873 38.631 1.00 67.38 96 PRO A O 1
ATOM 778 N N . LYS A 1 97 ? 1.335 -18.004 37.975 1.00 72.62 97 LYS A N 1
ATOM 779 C CA . LYS A 1 97 ? 1.301 -18.555 39.338 1.00 72.62 97 LYS A CA 1
ATOM 780 C C . LYS A 1 97 ? 2.712 -18.742 39.905 1.00 72.62 97 LYS A C 1
ATOM 782 O O . LYS A 1 97 ? 2.897 -18.630 41.112 1.00 72.62 97 LYS A O 1
ATOM 787 N N . ASN A 1 98 ? 3.709 -18.957 39.035 1.00 83.88 98 ASN A N 1
ATOM 788 C CA . ASN A 1 98 ? 5.106 -19.228 39.400 1.00 83.88 98 ASN A CA 1
ATOM 789 C C . ASN A 1 98 ? 6.117 -18.340 38.647 1.00 83.88 98 ASN A C 1
ATOM 791 O O . ASN A 1 98 ? 5.849 -17.836 37.557 1.00 83.88 98 ASN A O 1
ATOM 795 N N . TRP A 1 99 ? 7.339 -18.230 39.182 1.00 81.94 99 TRP A N 1
ATOM 796 C CA . TRP A 1 99 ? 8.435 -17.453 38.577 1.00 81.94 99 TRP A CA 1
ATOM 797 C C . TRP A 1 99 ? 8.841 -17.949 37.177 1.00 81.94 99 TRP A C 1
ATOM 799 O O . TRP A 1 99 ? 9.123 -17.137 36.301 1.00 81.94 99 TRP A O 1
ATOM 809 N N . ALA A 1 100 ? 8.804 -19.265 36.940 1.00 81.06 100 ALA A N 1
ATOM 810 C CA . ALA A 1 100 ? 9.092 -19.856 35.632 1.00 81.06 100 ALA A CA 1
ATOM 811 C C . ALA A 1 100 ? 8.026 -19.490 34.583 1.00 81.06 100 ALA A C 1
ATOM 813 O O . ALA A 1 100 ? 8.362 -19.217 33.436 1.00 81.06 100 ALA A O 1
ATOM 814 N N . GLN A 1 101 ? 6.752 -19.407 34.987 1.00 78.62 101 GLN A N 1
ATOM 815 C CA . GLN A 1 101 ? 5.668 -18.937 34.116 1.00 78.62 101 GLN A CA 1
ATOM 816 C C . GLN A 1 101 ? 5.800 -17.442 33.829 1.00 78.62 101 GLN A C 1
ATOM 818 O O . GLN A 1 101 ? 5.585 -17.024 32.704 1.00 78.62 101 GLN A 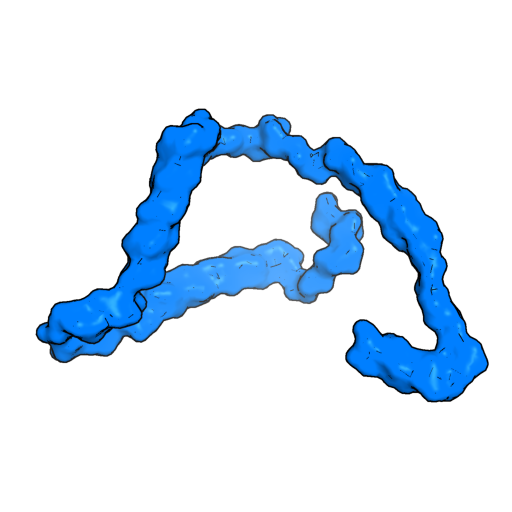O 1
ATOM 823 N N . LYS A 1 102 ? 6.240 -16.645 34.810 1.00 76.75 102 LYS A N 1
ATOM 824 C CA . LYS A 1 102 ? 6.514 -15.217 34.611 1.00 76.75 102 LYS A CA 1
ATOM 825 C C . LYS A 1 102 ? 7.648 -14.972 33.608 1.00 76.75 102 LYS A C 1
ATOM 827 O O . LYS A 1 102 ? 7.556 -14.051 32.809 1.00 76.75 102 LYS A O 1
ATOM 832 N N . ALA A 1 103 ? 8.701 -15.792 33.641 1.00 82.81 103 ALA A N 1
ATOM 833 C CA . ALA A 1 103 ? 9.780 -15.734 32.655 1.00 82.81 103 ALA A CA 1
ATOM 834 C C . ALA A 1 103 ? 9.325 -16.221 31.269 1.00 82.81 103 ALA A C 1
ATOM 836 O O . ALA A 1 103 ? 9.693 -15.622 30.264 1.00 82.81 103 ALA A O 1
ATOM 837 N N . TRP A 1 104 ? 8.499 -17.270 31.216 1.00 78.38 104 TRP A N 1
ATOM 838 C CA . TRP A 1 104 ? 7.940 -17.790 29.968 1.00 78.38 104 TRP A CA 1
ATOM 839 C C . TRP A 1 104 ? 6.985 -16.794 29.293 1.00 78.38 104 TRP A C 1
ATOM 841 O O . TRP A 1 104 ? 7.154 -16.522 28.114 1.00 78.38 104 TRP A O 1
ATOM 851 N N . PHE A 1 105 ? 6.064 -16.178 30.041 1.00 76.94 105 PHE A N 1
ATOM 852 C CA . PHE A 1 105 ? 5.130 -15.150 29.543 1.00 76.94 105 PHE A CA 1
ATOM 853 C C . PHE A 1 105 ? 5.784 -13.800 29.228 1.00 76.94 105 PHE A C 1
ATOM 855 O O . PHE A 1 105 ? 5.147 -12.919 28.672 1.00 76.94 105 PHE A O 1
ATOM 862 N N . TRP A 1 106 ? 7.036 -13.590 29.635 1.00 78.19 106 TRP A N 1
ATOM 863 C CA . TRP A 1 106 ? 7.806 -12.426 29.196 1.00 78.19 106 TRP A CA 1
ATOM 864 C C . TRP A 1 106 ? 8.522 -12.684 27.862 1.00 78.19 106 TRP A C 1
ATOM 866 O O . TRP A 1 106 ? 8.821 -11.743 27.131 1.00 78.19 106 TRP A O 1
ATOM 876 N N . LEU A 1 107 ? 8.824 -13.951 27.562 1.00 78.25 107 LEU A N 1
ATOM 877 C CA . LEU A 1 107 ? 9.508 -14.368 26.339 1.00 78.25 107 LEU A CA 1
ATOM 878 C C . LEU A 1 107 ? 8.534 -14.654 25.181 1.00 78.25 107 LEU A C 1
ATOM 880 O O . LEU A 1 107 ? 8.903 -14.437 24.027 1.00 78.25 107 LEU A O 1
ATOM 884 N N . ALA A 1 108 ? 7.349 -15.184 25.494 1.00 52.47 108 ALA A N 1
ATOM 885 C CA . ALA A 1 108 ? 6.288 -15.573 24.563 1.00 52.47 108 ALA A CA 1
ATOM 886 C C . ALA A 1 108 ? 5.125 -14.583 24.622 1.00 52.47 108 ALA A C 1
ATOM 888 O O . ALA A 1 108 ? 4.618 -14.236 23.533 1.00 52.47 108 ALA A O 1
#